Protein AF-A0A382UYR3-F1 (afdb_monomer_lite)

Radius of gyration: 19.08 Å; chains: 1; bounding box: 48×40×50 Å

Organism: NCBI:txid408172

Sequence (158 aa):
MEKEFGTKKNKIPKKFKSQIWRKSNNNDEGGGEFRILNDGLVFEKVGVNFSEVYGKFNANFKNRILGAKNSPKFWASGISVVMHMKNPKIPAMHFNTRFISTQKNWFGGGIDITPCIKDLKEAKWFHRELKIACNRHNKKYYTKYKNWCDKYFYLNHR

Foldseek 3Di:
DLVVVCVVVVHDWFFWDKDWDAPDPPDRFWTWMWTWDDPTPWFNIKIKIKTKGWDFDDPVVQVVDVQRPVPRTKIKIKIWMWTHTPDLQAWTKIWMWMWMDHNDTDIDIDIDTHHPDDDPVVVVVVLVVLCVVVVVPPNCVSVVVVVVVCVVPDDPVD

Secondary structure (DSSP, 8-state):
-HHHHHHHHT-PPP-PEEEEEES-SSS--EEEEEEEEES-SSEEEEEEEEEEEEEE--HHHHTTSTT-SS--EEEEEEEEEEEEESSTTS-EEEEEEEEEESSSEEEEEEEEEE-SS--HHHHHHHHHHHHHHHHTT-TTHHHHHHHHHHHHS--TT-

Structure (mmCIF, N/CA/C/O backbone):
data_AF-A0A382UYR3-F1
#
_entry.id   AF-A0A382UYR3-F1
#
loop_
_atom_site.group_PDB
_atom_site.id
_atom_site.type_symbol
_atom_site.label_atom_id
_atom_site.label_alt_id
_atom_site.label_comp_id
_atom_site.label_asym_id
_atom_site.label_entity_id
_atom_site.label_seq_id
_atom_site.pdbx_PDB_ins_code
_atom_site.Cartn_x
_atom_site.Cartn_y
_atom_site.Cartn_z
_atom_site.occupancy
_atom_site.B_iso_or_equiv
_atom_site.auth_seq_id
_atom_site.auth_comp_id
_atom_site.auth_asym_id
_atom_site.auth_atom_id
_atom_site.pdbx_PDB_model_num
ATOM 1 N N . MET A 1 1 ? -9.079 10.847 12.329 1.00 85.25 1 MET A N 1
ATOM 2 C CA . MET A 1 1 ? -9.225 9.755 13.312 1.00 85.25 1 MET A CA 1
ATOM 3 C C . MET A 1 1 ? -8.526 10.063 14.635 1.00 85.25 1 MET A C 1
ATOM 5 O O . MET A 1 1 ? -9.237 10.395 15.565 1.00 85.25 1 MET A O 1
ATOM 9 N N . GLU A 1 2 ? -7.187 10.065 14.734 1.00 92.31 2 GLU A N 1
ATOM 10 C CA . GLU A 1 2 ? -6.470 10.377 15.998 1.00 92.31 2 GLU A CA 1
ATOM 11 C C . GLU A 1 2 ? -6.907 11.703 16.638 1.00 92.31 2 GLU A C 1
ATOM 13 O O . GLU A 1 2 ? -7.308 11.724 17.796 1.00 92.31 2 GLU A O 1
ATOM 18 N N . LYS A 1 3 ? -6.904 12.801 15.865 1.00 91.69 3 LYS A N 1
ATOM 19 C CA . LYS A 1 3 ? -7.355 14.119 16.346 1.00 91.69 3 LYS A CA 1
ATOM 20 C C . LYS A 1 3 ? -8.799 14.100 16.836 1.00 91.69 3 LYS A C 1
ATOM 22 O O . LYS A 1 3 ? -9.071 14.543 17.938 1.00 91.69 3 LYS A O 1
ATOM 27 N N . GLU A 1 4 ? -9.699 13.547 16.031 1.00 92.69 4 GLU A N 1
ATOM 28 C CA . GLU A 1 4 ? -11.126 13.476 16.347 1.00 92.69 4 GLU A CA 1
ATOM 29 C C . GLU A 1 4 ? -11.395 12.649 17.614 1.00 92.69 4 GLU A C 1
ATOM 31 O O . GLU A 1 4 ? -12.150 13.072 18.487 1.00 92.69 4 GLU A O 1
ATOM 36 N N . PHE A 1 5 ? -10.746 11.488 17.745 1.00 92.88 5 PHE A N 1
ATOM 37 C CA . PHE A 1 5 ? -10.852 10.647 18.934 1.00 92.88 5 PHE A CA 1
ATOM 38 C C . PHE A 1 5 ? -10.251 11.339 20.162 1.00 92.88 5 PHE A C 1
ATOM 40 O O . PHE A 1 5 ? -10.850 11.309 21.236 1.00 92.88 5 PHE A O 1
ATOM 47 N N . GLY A 1 6 ? -9.106 12.004 19.990 1.00 93.69 6 GLY A N 1
ATOM 48 C CA . GLY A 1 6 ? -8.468 12.822 21.016 1.00 93.69 6 GLY A CA 1
ATOM 49 C C . GLY A 1 6 ? -9.388 13.921 21.534 1.00 93.69 6 GLY A C 1
ATOM 50 O O . GLY A 1 6 ? -9.625 13.984 22.735 1.00 93.69 6 GLY A O 1
ATOM 51 N N . THR A 1 7 ? -10.002 14.706 20.646 1.00 95.12 7 THR A N 1
ATOM 52 C CA . THR A 1 7 ? -10.979 15.740 21.017 1.00 95.12 7 THR A CA 1
ATOM 53 C C . THR A 1 7 ? -12.154 15.151 21.798 1.00 95.12 7 THR A C 1
ATOM 55 O O . THR A 1 7 ? -12.460 15.632 22.884 1.00 95.12 7 THR A O 1
ATOM 58 N N . LYS A 1 8 ? -12.767 14.059 21.315 1.00 95.12 8 LYS A N 1
ATOM 59 C CA . LYS A 1 8 ? -13.901 13.405 22.003 1.00 95.12 8 LYS A CA 1
ATOM 60 C C . LYS A 1 8 ? -13.539 12.836 23.379 1.00 95.12 8 LYS A C 1
ATOM 62 O O . LYS A 1 8 ? -14.419 12.668 24.217 1.00 95.12 8 LYS A O 1
ATOM 67 N N . LYS A 1 9 ? -12.273 12.472 23.601 1.00 94.62 9 LYS A N 1
ATOM 68 C CA . LYS A 1 9 ? -11.790 11.863 24.851 1.00 94.62 9 LYS A CA 1
ATOM 69 C C . LYS A 1 9 ? -10.957 12.807 25.714 1.00 94.62 9 LYS A C 1
ATOM 71 O O . LYS A 1 9 ? -10.407 12.346 26.709 1.00 94.62 9 LYS A O 1
ATOM 76 N N . ASN A 1 10 ? -10.855 14.082 25.338 1.00 95.12 10 ASN A N 1
ATOM 77 C CA . ASN A 1 10 ? -9.967 15.061 25.961 1.00 95.12 10 ASN A CA 1
ATOM 78 C C . ASN A 1 10 ? -8.518 14.542 26.122 1.00 95.12 10 ASN A C 1
ATOM 80 O O . ASN A 1 10 ? -7.906 14.645 27.181 1.00 95.12 10 ASN A O 1
ATOM 84 N N . LYS A 1 11 ? -7.985 13.909 25.069 1.00 95.31 11 LYS A N 1
ATOM 85 C CA . LYS A 1 11 ? -6.621 13.363 25.010 1.00 95.31 11 LYS A CA 1
ATOM 86 C C . LYS A 1 11 ? -5.836 13.995 23.868 1.00 95.31 11 LYS A C 1
ATOM 88 O O . LYS A 1 11 ? -6.370 14.222 22.784 1.00 95.31 11 LYS A O 1
ATOM 93 N N . ILE A 1 12 ? -4.542 14.210 24.088 1.00 95.06 12 ILE A N 1
ATOM 94 C CA . ILE A 1 12 ? -3.643 14.756 23.067 1.00 95.06 12 ILE A CA 1
ATOM 95 C C . ILE A 1 12 ? -3.234 13.628 22.103 1.00 95.06 12 ILE A C 1
ATOM 97 O O . ILE A 1 12 ? -2.610 12.657 22.538 1.00 95.06 12 ILE A O 1
ATOM 101 N N . PRO A 1 13 ? -3.557 13.724 20.800 1.00 95.25 13 PRO A N 1
ATOM 102 C CA . PRO A 1 13 ? -3.175 12.715 19.818 1.00 95.25 13 PRO A CA 1
ATOM 103 C C . PRO A 1 13 ? -1.673 12.761 19.521 1.00 95.25 13 PRO A C 1
ATOM 105 O O . PRO A 1 13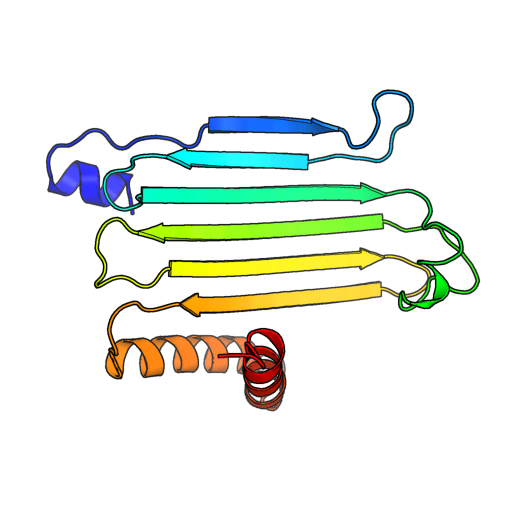 ? -1.066 13.834 19.434 1.00 95.25 13 PRO A O 1
ATOM 108 N N . LYS A 1 14 ? -1.076 11.591 19.278 1.00 94.75 14 LYS A N 1
ATOM 109 C CA . LYS A 1 14 ? 0.294 11.505 18.756 1.00 94.75 14 LYS A CA 1
ATOM 110 C C . LYS A 1 14 ? 0.331 11.934 17.285 1.00 94.75 14 LYS A C 1
ATOM 112 O O . LYS A 1 14 ? -0.669 11.888 16.567 1.00 94.75 14 LYS A O 1
ATOM 117 N N . LYS A 1 15 ? 1.509 12.368 16.834 1.00 94.56 15 LYS A N 1
ATOM 118 C CA . LYS A 1 15 ? 1.780 12.751 15.442 1.00 94.56 15 LYS A CA 1
ATOM 119 C C . LYS A 1 15 ? 2.747 11.756 14.812 1.00 94.56 15 LYS A C 1
ATOM 121 O O . LYS A 1 15 ? 3.548 11.140 15.513 1.00 94.56 15 LYS A O 1
ATOM 126 N N . PHE A 1 16 ? 2.672 11.624 13.491 1.00 97.50 16 PHE A N 1
ATOM 127 C CA . PHE A 1 16 ? 3.662 10.875 12.729 1.00 97.50 16 PHE A CA 1
ATOM 128 C C . PHE A 1 16 ? 5.051 11.492 12.909 1.00 97.50 16 PHE A C 1
ATOM 130 O O . PHE A 1 16 ? 5.203 12.712 12.842 1.00 97.50 16 PHE A O 1
ATOM 137 N N . LYS A 1 17 ? 6.053 10.636 13.094 1.00 98.00 17 LYS A N 1
ATOM 138 C CA . LYS A 1 17 ? 7.465 10.985 12.953 1.00 98.00 17 LYS A CA 1
ATOM 139 C C . LYS A 1 17 ? 7.897 10.633 11.539 1.00 98.00 17 LYS A C 1
ATOM 141 O O . LYS A 1 17 ? 7.653 9.513 11.096 1.00 98.00 17 LYS A O 1
ATOM 146 N N . SER A 1 18 ? 8.487 11.598 10.849 1.00 98.19 18 SER A N 1
ATOM 147 C CA . SER A 1 18 ? 8.983 11.445 9.485 1.00 98.19 18 SER A CA 1
ATOM 148 C C . SER A 1 18 ? 10.487 11.204 9.492 1.00 98.19 18 SER A C 1
ATOM 150 O O . SER A 1 18 ? 11.204 11.796 10.300 1.00 98.19 18 SER A O 1
ATOM 152 N N . GLN A 1 19 ? 10.947 10.363 8.573 1.00 98.12 19 GLN A N 1
ATOM 153 C CA . GLN A 1 19 ? 12.349 10.238 8.226 1.00 98.12 19 GLN A CA 1
ATOM 154 C C . GLN A 1 19 ? 12.494 10.112 6.709 1.00 98.12 19 GLN A C 1
ATOM 156 O O . GLN A 1 19 ? 11.897 9.243 6.067 1.00 98.12 19 GLN A O 1
ATOM 161 N N . ILE A 1 20 ? 13.319 10.994 6.150 1.00 98.12 20 ILE A N 1
ATOM 162 C CA . ILE A 1 20 ? 13.715 10.976 4.744 1.00 98.12 20 ILE A CA 1
ATOM 163 C C . ILE A 1 20 ? 14.931 10.064 4.600 1.00 98.12 20 ILE A C 1
ATOM 165 O O . ILE A 1 20 ? 15.815 10.046 5.458 1.00 98.12 20 ILE A O 1
ATOM 169 N N . TRP A 1 21 ? 14.979 9.311 3.509 1.00 97.44 21 TRP A N 1
ATOM 170 C CA . TRP A 1 21 ? 16.097 8.438 3.180 1.00 97.44 21 TRP A CA 1
ATOM 171 C C . TRP A 1 21 ? 16.446 8.547 1.696 1.00 97.44 21 TRP A C 1
ATOM 173 O O . TRP A 1 21 ? 15.605 8.899 0.867 1.00 97.44 21 TRP A O 1
ATOM 183 N N . ARG A 1 22 ? 17.700 8.233 1.360 1.00 97.62 22 ARG A N 1
ATOM 184 C CA . ARG A 1 22 ? 18.190 8.127 -0.019 1.00 97.62 22 ARG A CA 1
ATOM 185 C C . ARG A 1 22 ? 18.582 6.691 -0.323 1.00 97.62 22 ARG A C 1
ATOM 187 O O . ARG A 1 22 ? 19.068 5.985 0.557 1.00 97.62 22 ARG A O 1
ATOM 194 N N . LYS A 1 23 ? 18.360 6.257 -1.565 1.00 95.25 23 LYS A N 1
ATOM 195 C CA . LYS A 1 23 ? 18.689 4.896 -2.010 1.00 95.25 23 LYS A CA 1
ATOM 196 C C . LYS A 1 23 ? 20.198 4.664 -2.101 1.00 95.25 23 LYS A C 1
ATOM 198 O O . LYS A 1 23 ? 20.665 3.574 -1.787 1.00 95.25 23 LYS A O 1
ATOM 203 N N . SER A 1 24 ? 20.945 5.684 -2.511 1.00 94.31 24 SER A N 1
ATOM 204 C CA . SER A 1 24 ? 22.403 5.681 -2.572 1.00 94.31 24 SER A CA 1
ATOM 205 C C . SER A 1 24 ? 22.936 7.004 -2.031 1.00 94.31 24 SER A C 1
ATOM 207 O O . SER A 1 24 ? 22.327 8.054 -2.235 1.00 94.31 24 SER A O 1
ATOM 209 N N . ASN A 1 25 ? 24.071 6.948 -1.334 1.00 91.56 25 ASN A N 1
ATOM 210 C CA . ASN A 1 25 ? 24.781 8.143 -0.868 1.00 91.56 25 ASN A CA 1
ATOM 211 C C . ASN A 1 25 ? 25.720 8.711 -1.941 1.00 91.56 25 ASN A C 1
ATOM 213 O O . ASN A 1 25 ? 26.094 9.876 -1.863 1.00 91.56 25 ASN A O 1
ATOM 217 N N . ASN A 1 26 ? 26.085 7.893 -2.934 1.00 91.38 26 ASN A N 1
ATOM 218 C CA . ASN A 1 26 ? 27.122 8.225 -3.913 1.00 91.38 26 ASN A CA 1
ATOM 219 C C . ASN A 1 26 ? 26.541 8.658 -5.264 1.00 91.38 26 ASN A C 1
ATOM 221 O O . ASN A 1 26 ? 27.185 9.404 -5.989 1.00 91.38 26 ASN A O 1
ATOM 225 N N . ASN A 1 27 ? 25.333 8.195 -5.600 1.00 92.12 27 ASN A N 1
ATOM 226 C CA . ASN A 1 27 ? 24.655 8.491 -6.861 1.00 92.12 27 ASN A CA 1
ATOM 227 C C . ASN A 1 27 ? 23.219 8.937 -6.588 1.00 92.12 27 ASN A C 1
ATOM 229 O O . ASN A 1 27 ? 22.592 8.452 -5.644 1.00 92.12 27 ASN A O 1
ATOM 233 N N . ASP A 1 28 ? 22.673 9.793 -7.451 1.00 94.25 28 ASP A N 1
ATOM 234 C CA . ASP A 1 28 ? 21.245 10.088 -7.414 1.00 94.25 28 ASP A CA 1
ATOM 235 C C . ASP A 1 28 ? 20.454 8.912 -8.000 1.00 94.25 28 ASP A C 1
ATOM 237 O O . ASP A 1 28 ? 20.442 8.660 -9.205 1.00 94.25 28 ASP A O 1
ATOM 241 N N . GLU A 1 29 ? 19.853 8.133 -7.108 1.00 96.69 29 GLU A N 1
ATOM 242 C CA . GLU A 1 29 ? 18.995 6.992 -7.432 1.00 96.69 29 GLU A CA 1
ATOM 243 C C . GLU A 1 29 ? 17.605 7.146 -6.794 1.00 96.69 29 GLU A C 1
ATOM 245 O O . GLU A 1 29 ? 16.858 6.170 -6.648 1.00 96.69 29 GLU A O 1
ATOM 250 N N . GLY A 1 30 ? 17.281 8.374 -6.376 1.00 97.69 30 GLY A N 1
ATOM 251 C CA . GLY A 1 30 ? 16.096 8.701 -5.601 1.00 97.69 30 GLY A CA 1
ATOM 252 C C . GLY A 1 30 ? 16.178 8.256 -4.136 1.00 97.69 30 GLY A C 1
ATOM 253 O O . GLY A 1 30 ? 17.248 8.147 -3.526 1.00 97.69 30 GLY A O 1
ATOM 254 N N . GLY A 1 31 ? 15.017 8.010 -3.541 1.00 98.06 31 GLY A N 1
ATOM 255 C CA . GLY A 1 31 ? 14.861 7.722 -2.123 1.00 98.06 31 GLY 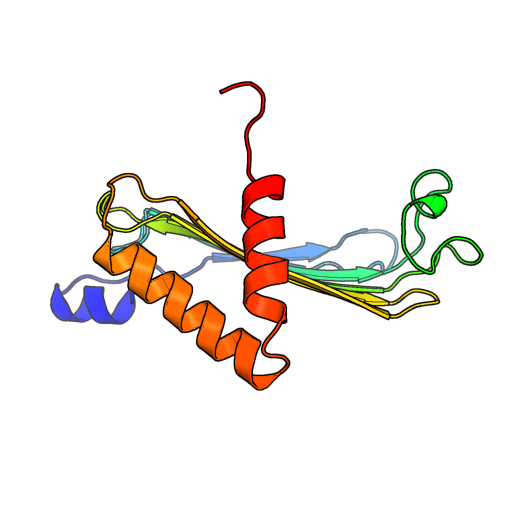A CA 1
ATOM 256 C C . GLY A 1 31 ? 13.396 7.691 -1.713 1.00 98.06 31 GLY A C 1
ATOM 257 O O . GLY A 1 31 ? 12.534 7.181 -2.433 1.00 98.06 31 GLY A O 1
ATOM 258 N N . GLY A 1 32 ? 13.101 8.245 -0.544 1.00 98.19 32 GLY A N 1
ATOM 259 C CA . GLY A 1 32 ? 11.732 8.334 -0.076 1.00 98.19 32 GLY A CA 1
ATOM 260 C C . GLY A 1 32 ? 11.593 8.936 1.308 1.00 98.19 32 GLY A C 1
ATOM 261 O O . GLY A 1 32 ? 12.534 9.457 1.905 1.00 98.19 32 GLY A O 1
ATOM 262 N N . GLU A 1 33 ? 10.380 8.824 1.825 1.00 98.50 33 GLU A N 1
ATOM 263 C CA . GLU A 1 33 ? 10.015 9.263 3.161 1.00 98.50 33 GLU A CA 1
ATOM 264 C C . GLU A 1 33 ? 9.206 8.146 3.808 1.00 98.50 33 GLU A C 1
ATOM 266 O O . GLU A 1 33 ? 8.229 7.666 3.230 1.00 98.50 33 GLU A O 1
ATOM 271 N N . PHE A 1 34 ? 9.590 7.737 5.011 1.00 97.25 34 PHE A N 1
ATOM 272 C CA . PHE A 1 34 ? 8.717 6.923 5.839 1.00 97.25 34 PHE A CA 1
ATOM 273 C C . PHE A 1 34 ? 8.191 7.745 7.009 1.00 97.25 34 PHE A C 1
ATOM 275 O O . PHE A 1 34 ? 8.909 8.528 7.631 1.00 97.25 34 PHE A O 1
ATOM 282 N N . ARG A 1 35 ? 6.909 7.564 7.318 1.00 98.38 35 ARG A N 1
ATOM 283 C CA . ARG A 1 35 ? 6.222 8.190 8.441 1.00 98.38 35 ARG A CA 1
ATOM 284 C C . ARG A 1 35 ? 5.684 7.107 9.356 1.00 98.38 35 ARG A C 1
ATOM 286 O O . ARG A 1 35 ? 4.844 6.312 8.939 1.00 98.38 35 ARG A O 1
ATOM 293 N N . ILE A 1 36 ? 6.124 7.112 10.611 1.00 98.31 36 ILE A N 1
ATOM 294 C CA . ILE A 1 36 ? 5.651 6.180 11.638 1.00 98.31 36 ILE A CA 1
ATOM 295 C C . ILE A 1 36 ? 4.844 6.919 12.701 1.00 98.31 36 ILE A C 1
ATOM 297 O O . ILE A 1 36 ? 5.295 7.916 13.265 1.00 98.31 36 ILE A O 1
ATOM 301 N N . LEU A 1 37 ? 3.664 6.397 13.012 1.00 98.19 37 LEU A N 1
ATOM 302 C CA . LEU A 1 37 ? 2.922 6.713 14.227 1.00 98.19 37 LEU A CA 1
ATOM 303 C C . LEU A 1 37 ? 2.954 5.467 15.112 1.00 98.19 37 LEU A C 1
ATOM 305 O O . LEU A 1 37 ? 2.477 4.419 14.696 1.00 98.19 37 LEU A O 1
ATOM 309 N N . ASN A 1 38 ? 3.514 5.583 16.313 1.00 97.12 38 ASN A N 1
ATOM 310 C CA . ASN A 1 38 ? 3.511 4.523 17.320 1.00 97.12 38 ASN A CA 1
ATOM 311 C C . ASN A 1 38 ? 2.713 4.992 18.534 1.00 97.12 38 ASN A C 1
ATOM 313 O O . ASN A 1 38 ? 2.771 6.176 18.878 1.00 97.12 38 ASN A O 1
ATOM 317 N N . ASP A 1 39 ? 2.038 4.051 19.187 1.00 96.69 39 ASP A N 1
ATOM 318 C CA . ASP A 1 39 ? 1.326 4.257 20.448 1.00 96.69 39 ASP A CA 1
ATOM 319 C C . ASP A 1 39 ? 0.350 5.452 20.396 1.00 96.69 39 ASP A C 1
ATOM 321 O O . ASP A 1 39 ? 0.334 6.341 21.249 1.00 96.69 39 ASP A O 1
ATOM 325 N N . GLY A 1 40 ? -0.456 5.495 19.331 1.00 96.69 40 GLY A N 1
ATOM 326 C CA . GLY A 1 40 ? -1.538 6.463 19.160 1.00 96.69 40 GLY A CA 1
ATOM 327 C C . GLY A 1 40 ? -2.718 6.200 20.098 1.00 96.69 40 GLY A C 1
ATOM 328 O O . GLY A 1 40 ? -2.713 5.288 20.926 1.00 96.69 40 GLY A O 1
ATOM 329 N N . LEU A 1 41 ? -3.767 7.008 19.989 1.00 96.81 41 LEU A N 1
ATOM 330 C CA . LEU A 1 41 ? -4.998 6.806 20.752 1.00 96.81 41 LEU A CA 1
ATOM 331 C C . LEU A 1 41 ? -5.879 5.707 20.142 1.00 96.81 41 LEU A C 1
ATOM 333 O O . LEU A 1 41 ? -6.524 4.964 20.877 1.00 96.81 41 LEU A O 1
ATOM 337 N N . VAL A 1 42 ? -5.900 5.608 18.812 1.00 96.25 42 VAL A N 1
ATOM 338 C CA . VAL A 1 42 ? -6.666 4.622 18.033 1.00 96.25 42 VAL A CA 1
ATOM 339 C C . VAL A 1 42 ? -5.735 3.585 17.417 1.00 96.25 42 VAL A C 1
ATOM 341 O O . VAL A 1 42 ? -6.038 2.391 17.424 1.00 96.25 42 VAL A O 1
ATOM 344 N N . PHE A 1 43 ? -4.598 4.034 16.894 1.00 97.69 43 PHE A N 1
ATOM 345 C CA . PHE A 1 43 ? -3.629 3.154 16.257 1.00 97.69 43 PHE A CA 1
ATOM 346 C C . PHE A 1 43 ? -2.569 2.690 17.247 1.00 97.69 43 PHE A C 1
ATOM 348 O O . PHE A 1 43 ? -1.997 3.490 17.985 1.00 97.69 43 PHE A O 1
ATOM 355 N N . GLU A 1 44 ? -2.271 1.398 17.229 1.00 98.00 44 GLU A N 1
ATOM 356 C CA . GLU A 1 44 ? -1.102 0.868 17.923 1.00 98.00 44 GLU A CA 1
ATOM 357 C C . GLU A 1 44 ? 0.158 1.261 17.152 1.00 98.00 44 GLU A C 1
ATOM 359 O O . GLU A 1 44 ? 1.099 1.821 17.718 1.00 98.00 44 GLU A O 1
ATOM 364 N N . LYS A 1 45 ? 0.135 1.041 15.833 1.00 98.31 45 LYS A N 1
ATOM 365 C CA . LYS A 1 45 ? 1.227 1.384 14.929 1.00 98.31 45 LYS A CA 1
ATOM 366 C C . LYS A 1 45 ? 0.719 1.625 13.513 1.00 98.31 45 LYS A C 1
ATOM 368 O O . LYS A 1 45 ? -0.046 0.828 12.980 1.00 98.31 45 LYS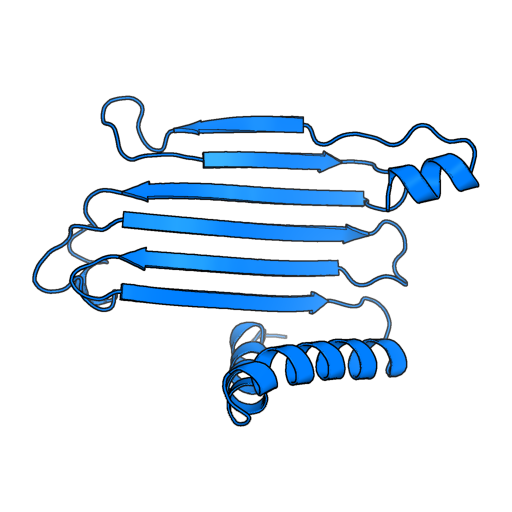 A O 1
ATOM 373 N N . VAL A 1 46 ? 1.184 2.697 12.880 1.00 98.38 46 VAL A N 1
ATOM 374 C CA . VAL A 1 46 ? 0.966 2.966 11.454 1.00 98.38 46 VAL A CA 1
ATOM 375 C C . VAL A 1 46 ? 2.291 3.284 10.794 1.00 98.38 46 VAL A C 1
ATOM 377 O O . VAL A 1 46 ? 3.026 4.146 11.277 1.00 98.38 46 VAL A O 1
ATOM 380 N N . GLY A 1 47 ? 2.565 2.625 9.673 1.00 98.38 47 GLY A N 1
ATOM 381 C CA . GLY A 1 47 ? 3.637 2.995 8.761 1.00 98.38 47 GLY A CA 1
ATOM 382 C C . GLY A 1 47 ? 3.069 3.483 7.438 1.00 98.38 47 GLY A C 1
ATOM 383 O O . GLY A 1 47 ? 2.244 2.799 6.839 1.00 98.38 47 GLY A O 1
ATOM 384 N N . VAL A 1 48 ? 3.518 4.653 6.989 1.00 98.44 48 VAL A N 1
ATOM 385 C CA . VAL A 1 48 ? 3.252 5.189 5.651 1.00 98.44 48 VAL A CA 1
ATOM 386 C C . VAL A 1 48 ? 4.590 5.414 4.968 1.00 98.44 48 VAL A C 1
ATOM 388 O O . VAL A 1 48 ? 5.379 6.239 5.418 1.00 98.44 48 VAL A O 1
ATOM 391 N N . ASN A 1 49 ? 4.838 4.694 3.885 1.00 98.31 49 ASN A N 1
ATOM 392 C CA . ASN A 1 49 ? 6.073 4.770 3.120 1.00 98.31 49 ASN A CA 1
ATOM 393 C C . ASN A 1 49 ? 5.772 5.359 1.752 1.00 98.31 49 ASN A C 1
ATOM 395 O O . ASN A 1 49 ? 4.990 4.784 1.001 1.00 98.31 49 ASN A O 1
ATOM 399 N N . PHE A 1 50 ? 6.417 6.469 1.424 1.00 98.50 50 PHE A N 1
ATOM 400 C CA . PHE A 1 50 ? 6.527 6.980 0.069 1.00 98.50 50 PHE A CA 1
ATOM 401 C C . PHE A 1 50 ? 7.918 6.660 -0.472 1.00 98.50 50 PHE A C 1
ATOM 403 O O . PHE A 1 50 ? 8.915 6.694 0.256 1.00 98.50 50 PHE A O 1
ATOM 410 N N . SER A 1 51 ? 8.003 6.337 -1.755 1.00 98.25 51 SER A N 1
ATOM 411 C CA . SER A 1 51 ? 9.281 6.159 -2.435 1.00 98.25 51 SER A CA 1
ATOM 412 C C . SER A 1 51 ? 9.199 6.677 -3.857 1.00 98.25 51 SER A C 1
ATOM 414 O O . SER A 1 51 ? 8.182 6.510 -4.529 1.00 98.25 51 SER A O 1
ATOM 416 N N . GLU A 1 52 ? 10.300 7.249 -4.316 1.00 98.44 52 GLU A N 1
ATOM 417 C CA . GLU A 1 52 ? 10.571 7.561 -5.710 1.00 98.44 52 GLU A CA 1
ATOM 418 C C . GLU A 1 52 ? 12.017 7.164 -5.979 1.00 98.44 52 GLU A C 1
ATOM 420 O O . GLU A 1 52 ? 12.944 7.731 -5.408 1.00 98.44 52 GLU A O 1
ATOM 425 N N . VAL A 1 53 ? 12.211 6.140 -6.799 1.00 98.06 53 VAL A N 1
ATOM 426 C CA . VAL A 1 53 ? 13.514 5.529 -7.048 1.00 98.06 53 VAL A CA 1
ATOM 427 C C . VAL A 1 53 ? 13.704 5.273 -8.527 1.00 98.06 53 VAL A C 1
ATOM 429 O O . VAL A 1 53 ? 12.766 4.969 -9.263 1.00 98.06 53 VAL A O 1
ATOM 432 N N . TYR A 1 54 ? 14.948 5.340 -8.965 1.00 97.75 54 TYR A N 1
ATOM 433 C CA . TYR A 1 54 ? 15.309 5.097 -10.352 1.00 97.75 54 TYR A CA 1
ATOM 434 C C . TYR A 1 54 ? 16.725 4.537 -10.444 1.00 97.75 54 TYR A C 1
ATOM 436 O O . TYR A 1 54 ? 17.458 4.442 -9.456 1.00 97.75 54 TYR A O 1
ATOM 444 N N . GLY A 1 55 ? 17.087 4.065 -11.632 1.00 96.25 55 GLY A N 1
ATOM 445 C CA . GLY A 1 55 ? 18.399 3.485 -11.887 1.00 96.25 55 GLY A CA 1
ATOM 446 C C . GLY A 1 55 ? 18.325 2.340 -12.881 1.00 96.25 55 GLY A C 1
ATOM 447 O O . GLY A 1 55 ? 17.574 2.399 -13.854 1.00 96.25 55 GLY A O 1
ATOM 448 N N . LYS A 1 56 ? 19.132 1.299 -12.656 1.00 95.56 56 LYS A N 1
ATOM 449 C CA . LYS A 1 56 ? 19.205 0.112 -13.516 1.00 95.56 56 LYS A CA 1
ATOM 450 C C . LYS A 1 56 ? 18.942 -1.154 -12.704 1.00 95.56 56 LYS A C 1
ATOM 452 O O . LYS A 1 56 ? 19.540 -1.347 -11.650 1.00 95.56 56 LYS A O 1
ATOM 457 N N . PHE A 1 57 ? 18.079 -2.035 -13.200 1.00 93.12 57 PHE A N 1
ATOM 458 C CA . PHE A 1 57 ? 17.941 -3.384 -12.660 1.00 93.12 57 PHE A CA 1
ATOM 459 C C . PHE A 1 57 ? 19.208 -4.204 -12.919 1.00 93.12 57 PHE A C 1
ATOM 461 O O . PHE A 1 57 ? 19.851 -4.060 -13.962 1.00 93.12 57 PHE A O 1
ATOM 468 N N . ASN A 1 58 ? 19.535 -5.112 -11.997 1.00 91.00 58 ASN A N 1
ATOM 469 C CA . ASN A 1 58 ? 20.583 -6.101 -12.237 1.00 91.00 58 ASN A CA 1
ATOM 470 C C . ASN A 1 58 ? 20.162 -7.094 -13.347 1.00 91.00 58 ASN A C 1
ATOM 472 O O . ASN A 1 58 ? 18.978 -7.221 -13.685 1.00 91.00 58 ASN A O 1
ATOM 476 N N . ALA A 1 59 ? 21.137 -7.801 -13.926 1.00 88.44 59 ALA A N 1
ATOM 477 C CA . ALA A 1 59 ? 20.913 -8.669 -15.085 1.00 88.44 59 ALA A CA 1
ATOM 478 C C . ALA A 1 59 ? 19.889 -9.791 -14.824 1.00 88.44 59 ALA A C 1
ATOM 480 O O . ALA A 1 59 ? 19.081 -10.100 -15.699 1.00 88.44 59 ALA A O 1
ATOM 481 N N . ASN A 1 60 ? 19.871 -10.350 -13.611 1.00 86.56 60 ASN A N 1
ATOM 482 C CA . ASN A 1 60 ? 18.962 -11.438 -13.243 1.00 86.56 60 ASN A CA 1
ATOM 483 C C . ASN A 1 60 ? 17.518 -10.951 -13.055 1.00 86.56 60 ASN A C 1
ATOM 485 O O . ASN A 1 60 ? 16.565 -11.658 -13.385 1.00 86.56 60 ASN A O 1
ATOM 489 N N . PHE A 1 61 ? 17.342 -9.733 -12.545 1.00 89.56 61 PHE A N 1
ATOM 490 C CA . PHE A 1 61 ? 16.034 -9.181 -12.218 1.00 89.56 61 PHE A CA 1
ATOM 491 C C . PHE A 1 61 ? 15.343 -8.554 -13.430 1.00 89.56 61 PHE A C 1
ATOM 493 O O . PHE A 1 61 ? 14.131 -8.714 -13.581 1.00 89.56 61 PHE A O 1
ATOM 500 N N . LYS A 1 62 ? 16.090 -7.915 -14.347 1.00 91.12 62 LYS A N 1
ATOM 501 C CA . LYS A 1 62 ? 15.501 -7.214 -15.505 1.00 91.12 62 LYS A CA 1
ATOM 502 C C . LYS A 1 62 ? 14.617 -8.121 -16.373 1.00 91.12 62 LYS A C 1
ATOM 504 O O . LYS A 1 62 ? 13.600 -7.679 -16.893 1.00 91.12 62 LYS A O 1
ATOM 509 N N . ASN A 1 63 ? 14.964 -9.406 -16.487 1.00 90.56 63 ASN A N 1
ATOM 510 C CA . ASN A 1 63 ? 14.231 -10.365 -17.320 1.00 90.56 63 ASN A CA 1
ATOM 511 C C . ASN A 1 63 ? 12.855 -10.738 -16.743 1.00 90.56 63 ASN A C 1
ATOM 513 O O . ASN A 1 63 ? 12.010 -11.250 -17.472 1.00 90.56 63 ASN A O 1
ATOM 517 N N . ARG A 1 64 ? 12.620 -10.470 -15.453 1.00 91.62 64 ARG A N 1
ATOM 518 C CA . ARG A 1 64 ? 11.342 -10.718 -14.768 1.00 91.62 64 ARG A CA 1
ATOM 519 C C . ARG A 1 64 ? 10.433 -9.488 -14.748 1.00 91.62 64 ARG A C 1
ATOM 521 O O . ARG A 1 64 ? 9.284 -9.593 -14.330 1.00 91.62 64 ARG A O 1
ATOM 528 N N . ILE A 1 65 ? 10.932 -8.330 -15.183 1.00 92.44 65 ILE A N 1
ATOM 529 C CA . ILE A 1 65 ? 10.192 -7.070 -15.155 1.00 92.44 65 ILE A CA 1
ATOM 530 C C . ILE A 1 65 ? 9.663 -6.736 -16.546 1.00 92.44 65 ILE A C 1
ATOM 532 O O . ILE A 1 65 ? 10.397 -6.687 -17.537 1.00 92.44 65 ILE A O 1
ATOM 536 N N . LEU A 1 66 ? 8.356 -6.474 -16.608 1.00 93.00 66 LEU A N 1
ATOM 537 C CA . LEU A 1 66 ? 7.680 -6.047 -17.825 1.00 93.00 66 LEU A CA 1
ATOM 538 C C . LEU A 1 66 ? 8.353 -4.784 -18.380 1.00 93.00 66 LEU A C 1
ATOM 540 O O . LEU A 1 66 ? 8.372 -3.761 -17.708 1.00 93.00 66 LEU A O 1
ATOM 544 N N . GLY A 1 67 ? 8.873 -4.868 -19.609 1.00 93.50 67 GLY A N 1
ATOM 545 C CA . GLY A 1 67 ? 9.509 -3.742 -20.304 1.00 93.50 67 GLY A CA 1
ATOM 546 C C . GLY A 1 67 ? 10.984 -3.489 -19.960 1.00 93.50 67 GLY A C 1
ATOM 547 O O . GLY A 1 67 ? 11.526 -2.491 -20.422 1.00 93.50 67 GLY A O 1
ATOM 548 N N . ALA A 1 68 ? 11.655 -4.380 -19.217 1.00 94.56 68 ALA A N 1
ATOM 549 C CA . ALA A 1 68 ? 13.068 -4.212 -18.838 1.00 94.56 68 ALA A CA 1
ATOM 550 C C . ALA A 1 68 ? 14.061 -5.175 -19.535 1.00 94.56 68 ALA A C 1
ATOM 552 O O . ALA A 1 68 ? 15.263 -5.144 -19.266 1.00 94.56 68 ALA A O 1
ATOM 553 N N . LYS A 1 69 ? 13.599 -6.038 -20.453 1.00 91.81 69 LYS A N 1
ATOM 554 C CA . LYS A 1 69 ? 14.452 -7.046 -21.123 1.00 91.81 69 LYS A CA 1
ATOM 555 C C . LYS A 1 69 ? 15.604 -6.407 -21.919 1.00 91.81 69 LYS A C 1
ATOM 557 O O . LYS A 1 69 ? 16.769 -6.778 -21.731 1.00 91.81 69 LYS A O 1
ATOM 562 N N . ASN A 1 70 ? 15.284 -5.418 -22.759 1.00 92.69 70 ASN A N 1
ATOM 563 C CA . ASN A 1 70 ? 16.244 -4.772 -23.665 1.00 92.69 70 ASN A CA 1
ATOM 564 C C . ASN A 1 70 ? 16.895 -3.517 -23.059 1.00 92.69 70 ASN A C 1
ATOM 566 O O . ASN A 1 70 ? 17.935 -3.079 -23.535 1.00 92.69 70 ASN A O 1
ATOM 570 N N . SER A 1 71 ? 16.324 -2.958 -21.989 1.00 94.44 71 SER A N 1
ATOM 571 C CA . SER A 1 71 ? 16.901 -1.839 -21.241 1.00 94.44 71 SER A CA 1
ATOM 572 C C . SER A 1 71 ? 16.714 -2.069 -19.743 1.00 94.44 71 SER A C 1
ATOM 574 O O . SER A 1 71 ? 15.575 -2.199 -19.301 1.00 94.44 71 SER A O 1
ATOM 576 N N . PRO A 1 72 ? 17.789 -2.081 -18.935 1.00 94.81 72 PRO A N 1
ATOM 577 C CA . PRO A 1 72 ? 17.666 -2.261 -17.493 1.00 94.81 72 PRO A CA 1
ATOM 578 C C . PRO A 1 72 ? 17.183 -0.992 -16.779 1.00 94.81 72 PRO A C 1
ATOM 580 O O . PRO A 1 72 ? 16.953 -1.044 -15.575 1.00 94.81 72 PRO A O 1
ATOM 583 N N . LYS A 1 73 ? 17.086 0.150 -17.477 1.00 97.06 73 LYS A N 1
ATOM 584 C CA . LYS A 1 73 ? 16.723 1.433 -16.868 1.00 97.06 73 LYS A CA 1
ATOM 585 C C . LYS A 1 73 ? 15.273 1.418 -16.385 1.00 97.06 73 LYS A C 1
ATOM 587 O O . LYS A 1 73 ? 14.392 0.935 -17.095 1.00 97.06 73 LYS A O 1
ATOM 592 N N . PHE A 1 74 ? 15.035 1.994 -15.213 1.00 97.50 74 PHE A N 1
ATOM 593 C CA . PHE A 1 74 ? 13.698 2.156 -14.660 1.00 97.50 74 PHE A CA 1
ATOM 594 C C . PHE A 1 74 ? 13.566 3.450 -13.860 1.00 97.50 74 PHE A C 1
ATOM 596 O O . PHE A 1 74 ? 14.550 3.979 -13.339 1.00 97.50 74 PHE A O 1
ATOM 603 N N . TRP A 1 75 ? 12.322 3.889 -13.721 1.00 98.31 75 TRP A N 1
ATOM 604 C CA . TRP A 1 75 ? 11.856 4.812 -12.694 1.00 98.31 75 TRP A CA 1
ATOM 605 C C . TRP A 1 75 ? 10.634 4.183 -12.023 1.00 98.31 75 TRP A C 1
ATOM 607 O O . TRP A 1 75 ? 9.838 3.504 -12.678 1.00 98.3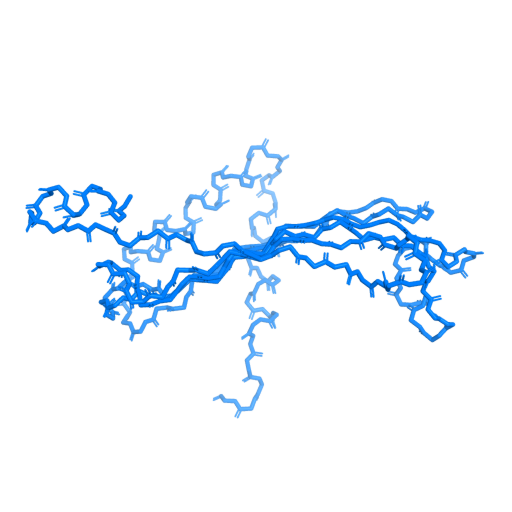1 75 TRP A O 1
ATOM 617 N N . ALA A 1 76 ? 10.485 4.361 -10.718 1.00 98.25 76 ALA A N 1
ATOM 618 C CA . ALA A 1 76 ? 9.358 3.845 -9.964 1.00 98.25 76 ALA A CA 1
ATOM 619 C C . ALA A 1 76 ? 8.993 4.785 -8.819 1.00 98.25 76 ALA A C 1
ATOM 621 O O . ALA A 1 76 ? 9.867 5.265 -8.103 1.00 98.25 76 ALA A O 1
ATOM 622 N N . SER A 1 77 ? 7.698 4.961 -8.581 1.00 98.62 77 SER A N 1
ATOM 623 C CA . SER A 1 77 ? 7.201 5.638 -7.387 1.00 98.62 77 SER A CA 1
ATOM 624 C C . SER A 1 77 ? 6.009 4.899 -6.810 1.00 98.62 77 SER A C 1
ATOM 626 O O . SER A 1 77 ? 5.278 4.214 -7.529 1.00 98.62 77 SER A O 1
ATOM 628 N N . GLY A 1 78 ? 5.807 5.009 -5.504 1.00 98.50 78 GLY A N 1
ATOM 629 C CA . GLY A 1 78 ? 4.657 4.413 -4.857 1.00 98.50 78 GLY A CA 1
ATOM 630 C C . GLY A 1 78 ? 4.468 4.860 -3.422 1.00 98.50 78 GLY A C 1
ATOM 631 O O . GLY A 1 78 ? 5.351 5.448 -2.798 1.00 98.50 78 GLY A O 1
ATOM 632 N N . ILE A 1 79 ? 3.290 4.528 -2.906 1.00 98.50 79 ILE A N 1
ATOM 633 C CA . ILE A 1 79 ? 2.935 4.659 -1.501 1.00 98.50 79 ILE A CA 1
ATOM 634 C C . ILE A 1 79 ? 2.520 3.292 -0.960 1.00 98.50 79 ILE A C 1
ATOM 636 O O . ILE A 1 79 ? 1.818 2.529 -1.627 1.00 98.50 79 ILE A O 1
ATOM 640 N N . SER A 1 80 ? 2.969 2.969 0.245 1.00 98.12 80 SER A N 1
ATOM 641 C CA . SER A 1 80 ? 2.570 1.782 0.994 1.00 98.12 80 SER A CA 1
ATOM 642 C C . SER A 1 80 ? 2.134 2.187 2.394 1.00 98.12 80 SER A C 1
ATOM 644 O O . SER A 1 80 ? 2.742 3.065 3.004 1.00 98.12 80 SER A O 1
ATOM 646 N N . VAL A 1 81 ? 1.080 1.561 2.897 1.00 98.62 81 VAL A N 1
ATOM 647 C CA . VAL A 1 81 ? 0.504 1.820 4.211 1.00 98.62 81 VAL A CA 1
ATOM 648 C C . VAL A 1 81 ? 0.234 0.490 4.897 1.00 98.62 81 VAL A C 1
ATOM 650 O O . VAL A 1 81 ? -0.385 -0.389 4.305 1.00 98.62 81 VAL A O 1
ATOM 653 N N . VAL A 1 82 ? 0.659 0.367 6.154 1.00 98.56 82 VAL A N 1
ATOM 654 C CA . VAL A 1 82 ? 0.247 -0.711 7.064 1.00 98.56 82 VAL A CA 1
ATOM 655 C C . VAL A 1 82 ? -0.241 -0.074 8.356 1.00 98.56 82 VAL A C 1
ATOM 657 O O . VAL A 1 82 ? 0.456 0.752 8.949 1.00 98.56 82 VAL A O 1
ATOM 660 N N . MET A 1 83 ? -1.446 -0.442 8.779 1.00 98.19 83 MET A N 1
ATOM 661 C CA . MET A 1 83 ? -2.110 0.085 9.967 1.00 98.19 83 MET A CA 1
ATOM 662 C C . MET A 1 83 ? -2.494 -1.056 10.903 1.00 98.19 83 MET A C 1
ATOM 664 O O . MET A 1 83 ? -3.217 -1.965 10.503 1.00 98.19 83 MET A O 1
ATOM 668 N N . HIS A 1 84 ? -2.052 -0.959 12.154 1.00 98.38 84 HIS A N 1
ATOM 669 C CA . HIS A 1 84 ? -2.478 -1.797 13.269 1.00 98.38 84 HIS A CA 1
ATOM 670 C C . HIS A 1 84 ? -3.230 -0.941 14.287 1.00 98.38 84 HIS A C 1
ATOM 672 O O . HIS A 1 84 ? -2.741 0.097 14.749 1.00 98.38 84 HIS A O 1
ATOM 678 N N . MET A 1 85 ? -4.440 -1.370 14.622 1.00 97.38 85 MET A N 1
ATOM 679 C CA . MET A 1 85 ? -5.347 -0.668 15.521 1.00 97.38 85 MET A CA 1
ATOM 680 C C . MET A 1 85 ? -5.205 -1.230 16.933 1.00 97.38 85 MET A C 1
ATOM 682 O O . MET A 1 85 ? -5.033 -2.430 17.102 1.00 97.38 85 MET A O 1
ATOM 686 N N . LYS A 1 86 ? -5.339 -0.377 17.957 1.00 96.69 86 LYS A N 1
ATOM 687 C CA . LYS A 1 86 ? -5.286 -0.822 19.362 1.00 96.69 86 LYS A CA 1
ATOM 688 C C . LYS A 1 86 ? -6.451 -1.729 19.744 1.00 96.69 86 LYS A C 1
ATOM 690 O O . LYS A 1 86 ? -6.331 -2.560 20.635 1.00 96.69 86 LYS A O 1
ATOM 695 N N . ASN A 1 87 ? -7.614 -1.513 19.132 1.00 96.31 87 ASN A N 1
ATOM 696 C CA . ASN A 1 87 ? -8.807 -2.290 19.428 1.00 96.31 87 ASN A CA 1
ATOM 697 C C . ASN A 1 87 ? -8.891 -3.487 18.466 1.00 96.31 87 ASN A C 1
ATOM 699 O O . ASN A 1 87 ? -9.047 -3.248 17.269 1.00 96.31 87 ASN A O 1
ATOM 703 N N . PRO A 1 88 ? -8.886 -4.743 18.954 1.00 95.81 88 PRO A N 1
ATOM 704 C CA . PRO A 1 88 ? -8.934 -5.940 18.105 1.00 95.81 88 PRO A CA 1
ATOM 705 C C . PRO A 1 88 ? -10.241 -6.091 17.311 1.00 95.81 88 PRO A C 1
ATOM 707 O O . PRO A 1 88 ? -10.323 -6.918 16.407 1.00 95.81 88 PRO A O 1
ATOM 710 N N . LYS A 1 89 ? -11.272 -5.299 17.636 1.00 96.25 89 LYS A N 1
ATOM 711 C CA . LYS A 1 89 ? -12.510 -5.207 16.851 1.00 96.25 89 LYS A CA 1
ATOM 712 C C . LYS A 1 89 ? -12.351 -4.400 15.562 1.00 96.25 89 LYS A C 1
ATOM 714 O O . LYS A 1 89 ? -13.291 -4.361 14.782 1.00 96.25 89 LYS A O 1
ATOM 719 N N . ILE A 1 90 ? -11.221 -3.720 15.368 1.00 96.50 90 ILE A N 1
ATOM 720 C CA . ILE A 1 90 ? -10.927 -2.962 14.154 1.00 96.50 90 ILE A CA 1
ATOM 721 C C . ILE A 1 90 ? -9.806 -3.708 13.416 1.00 96.50 90 ILE A C 1
ATOM 723 O O . ILE A 1 90 ? -8.756 -3.948 14.018 1.00 96.50 90 ILE A O 1
ATOM 727 N N . PRO A 1 91 ? -10.002 -4.104 12.148 1.00 97.50 91 PRO A N 1
ATOM 728 C CA . PRO A 1 91 ? -9.044 -4.933 11.428 1.00 97.50 91 PRO A CA 1
ATOM 729 C C . PRO A 1 91 ? -7.751 -4.179 11.146 1.00 97.50 91 PRO A C 1
ATOM 731 O O . PRO A 1 91 ? -7.780 -2.983 10.862 1.00 97.50 91 PRO A O 1
ATOM 734 N N . ALA A 1 92 ? -6.624 -4.890 11.115 1.00 98.12 92 ALA A N 1
ATOM 735 C CA . ALA A 1 92 ? -5.424 -4.333 10.503 1.00 98.12 92 ALA A CA 1
ATOM 736 C C . ALA A 1 92 ? -5.672 -4.103 9.003 1.00 98.12 92 ALA A C 1
ATOM 738 O O . ALA A 1 92 ? -6.472 -4.807 8.386 1.00 98.12 92 ALA A O 1
ATOM 739 N N . MET A 1 93 ? -5.000 -3.124 8.406 1.00 98.19 93 MET A N 1
ATOM 740 C CA . MET A 1 93 ? -5.198 -2.775 6.998 1.00 98.19 93 MET A CA 1
ATOM 741 C C . MET A 1 93 ? -3.866 -2.548 6.305 1.00 98.19 93 MET A C 1
ATOM 743 O O . MET A 1 93 ? -2.978 -1.888 6.851 1.00 98.19 93 MET A O 1
ATOM 747 N N . HIS A 1 94 ? -3.770 -3.039 5.077 1.00 98.62 94 HIS A N 1
ATOM 748 C CA . HIS A 1 94 ? -2.664 -2.767 4.179 1.00 98.62 94 HIS A CA 1
ATOM 749 C C . HIS A 1 94 ? -3.180 -2.141 2.881 1.00 98.62 94 HIS A C 1
ATOM 751 O O . HIS A 1 94 ? -4.238 -2.497 2.365 1.00 98.62 94 HIS A O 1
ATOM 757 N N . PHE A 1 95 ? -2.431 -1.170 2.364 1.00 98.38 95 PHE A N 1
ATOM 758 C CA . PHE A 1 95 ? -2.683 -0.530 1.080 1.00 98.38 95 PHE A CA 1
ATOM 759 C C . PHE A 1 95 ? -1.365 -0.247 0.375 1.00 98.38 95 PHE A C 1
ATOM 761 O O . PHE A 1 95 ? -0.430 0.275 0.977 1.00 98.38 95 PHE A O 1
ATOM 768 N N . ASN A 1 96 ? -1.312 -0.505 -0.926 1.00 98.25 96 ASN A N 1
ATOM 769 C CA . ASN A 1 96 ? -0.194 -0.100 -1.761 1.00 98.25 96 ASN A CA 1
ATOM 770 C C . ASN A 1 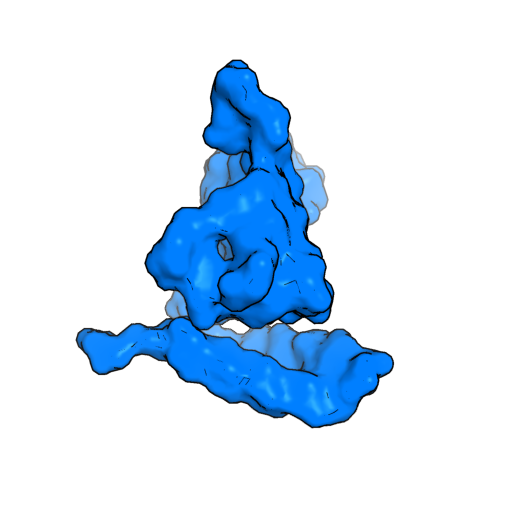96 ? -0.681 0.377 -3.128 1.00 98.25 96 ASN A C 1
ATOM 772 O O . ASN A 1 96 ? -1.561 -0.235 -3.730 1.00 98.25 96 ASN A O 1
ATOM 776 N N . THR A 1 97 ? -0.042 1.413 -3.662 1.00 98.19 97 THR A N 1
ATOM 777 C CA . THR A 1 97 ? -0.054 1.705 -5.097 1.00 98.19 97 THR A CA 1
ATOM 778 C C . THR A 1 97 ? 1.343 2.088 -5.549 1.00 98.19 97 THR A C 1
ATOM 780 O O . THR A 1 97 ? 2.098 2.725 -4.812 1.00 98.19 97 THR A O 1
ATOM 783 N N . ARG A 1 98 ? 1.703 1.672 -6.757 1.00 98.25 98 ARG A N 1
ATOM 784 C CA . ARG A 1 98 ? 2.986 1.965 -7.383 1.00 98.25 98 ARG A CA 1
ATOM 785 C C . ARG A 1 98 ? 2.826 2.123 -8.883 1.00 98.25 98 ARG A C 1
ATOM 787 O O . ARG A 1 98 ? 2.051 1.403 -9.515 1.00 98.25 98 ARG A O 1
ATOM 794 N N . PHE A 1 99 ? 3.612 3.027 -9.438 1.00 98.38 99 PHE A N 1
ATOM 795 C CA . PHE A 1 99 ? 3.804 3.213 -10.863 1.00 98.38 99 PHE A CA 1
ATOM 796 C C . PHE A 1 99 ? 5.245 2.856 -11.210 1.00 98.38 99 PHE A C 1
ATOM 798 O O . PHE A 1 99 ? 6.174 3.297 -10.534 1.00 98.38 99 PHE A O 1
ATOM 805 N N . ILE A 1 100 ? 5.429 2.035 -12.242 1.00 97.88 100 ILE A N 1
ATOM 806 C CA . ILE A 1 100 ? 6.745 1.635 -12.734 1.00 97.88 100 ILE A CA 1
ATOM 807 C C . ILE A 1 100 ? 6.835 1.984 -14.216 1.00 97.88 100 ILE A C 1
ATOM 809 O O . ILE A 1 100 ? 5.997 1.574 -15.022 1.00 97.88 100 ILE A O 1
ATOM 813 N N . SER A 1 101 ? 7.886 2.728 -14.545 1.00 98.06 101 SER A N 1
ATOM 814 C CA . SER A 1 101 ? 8.249 3.161 -15.886 1.00 98.06 101 SER A CA 1
ATOM 815 C C . SER A 1 101 ? 9.537 2.461 -16.312 1.00 98.06 101 SER A C 1
ATOM 817 O O . SER A 1 101 ? 10.591 2.601 -15.688 1.00 98.06 101 SER A O 1
ATOM 819 N N . THR A 1 102 ? 9.432 1.656 -17.364 1.00 96.56 102 THR A N 1
ATOM 820 C CA . THR A 1 102 ? 10.555 1.019 -18.071 1.00 96.56 102 THR A CA 1
ATOM 821 C C . THR A 1 102 ? 10.392 1.332 -19.563 1.00 96.56 102 THR A C 1
ATOM 823 O O . THR A 1 102 ? 9.875 2.388 -19.909 1.00 96.56 102 THR A O 1
ATOM 826 N N . GLN A 1 103 ? 10.720 0.418 -20.483 1.00 96.75 103 GLN A N 1
ATOM 827 C CA . GLN A 1 103 ? 10.212 0.534 -21.860 1.00 96.75 103 GLN A CA 1
ATOM 828 C C . GLN A 1 103 ? 8.693 0.292 -21.948 1.00 96.75 103 GLN A C 1
ATOM 830 O O . GLN A 1 103 ? 8.091 0.501 -22.999 1.00 96.75 103 GLN A O 1
ATOM 835 N N . LYS A 1 104 ? 8.066 -0.176 -20.861 1.00 96.38 104 LYS A N 1
ATOM 836 C CA . LYS A 1 104 ? 6.613 -0.243 -20.683 1.00 96.38 104 LYS A CA 1
ATOM 837 C C . LYS A 1 104 ? 6.224 0.345 -19.330 1.00 96.38 104 LYS A C 1
ATOM 839 O O . LYS A 1 104 ? 6.918 0.133 -18.334 1.00 96.38 104 LYS A O 1
ATOM 844 N N . ASN A 1 105 ? 5.076 1.010 -19.309 1.00 97.19 105 ASN A N 1
ATOM 845 C CA . ASN A 1 105 ? 4.518 1.651 -18.124 1.00 97.19 105 ASN A CA 1
ATOM 846 C C . ASN A 1 105 ? 3.403 0.793 -17.540 1.00 97.19 105 ASN A C 1
ATOM 848 O O . ASN A 1 105 ? 2.553 0.296 -18.282 1.00 97.19 105 ASN A O 1
ATOM 852 N N . TRP A 1 106 ? 3.389 0.623 -16.221 1.00 96.81 106 TRP A N 1
ATOM 853 C CA . TRP A 1 106 ? 2.333 -0.132 -15.556 1.00 96.81 106 TRP A CA 1
ATOM 854 C C . TRP A 1 106 ? 2.128 0.303 -14.106 1.00 96.81 106 TRP A C 1
ATOM 856 O O . TRP A 1 106 ? 3.040 0.781 -13.432 1.00 96.81 106 TRP A O 1
ATOM 866 N N . PHE A 1 107 ? 0.898 0.106 -13.635 1.00 97.44 107 PHE A N 1
ATOM 867 C CA . PHE A 1 107 ? 0.516 0.290 -12.241 1.00 97.44 107 PHE A CA 1
ATOM 868 C C . PHE A 1 107 ? 0.383 -1.059 -11.543 1.00 97.44 107 PHE A C 1
ATOM 870 O O . PHE A 1 107 ? -0.052 -2.047 -12.138 1.00 97.44 107 PHE A O 1
ATOM 877 N N . GLY A 1 108 ? 0.724 -1.087 -10.262 1.00 96.62 108 GLY A N 1
ATOM 878 C CA . GLY A 1 108 ? 0.441 -2.197 -9.364 1.00 96.62 108 GLY A CA 1
ATOM 879 C C . GLY A 1 108 ? -0.076 -1.667 -8.037 1.00 96.62 108 GLY A C 1
ATOM 880 O O . GLY A 1 108 ? 0.249 -0.552 -7.645 1.00 96.62 108 GLY A O 1
ATOM 881 N N . GLY A 1 109 ? -0.878 -2.456 -7.336 1.00 97.44 109 GLY A N 1
ATOM 882 C CA . GLY A 1 109 ? -1.419 -2.033 -6.054 1.00 97.44 109 GLY A CA 1
ATOM 883 C C . GLY A 1 109 ? -2.588 -2.882 -5.596 1.00 97.44 109 GLY A C 1
ATOM 884 O O . GLY A 1 109 ? -2.979 -3.837 -6.266 1.00 97.44 109 GLY A O 1
ATOM 885 N N . GLY A 1 110 ? -3.130 -2.515 -4.445 1.00 98.12 110 GLY A N 1
ATOM 886 C CA . GLY A 1 110 ? -4.236 -3.200 -3.802 1.00 98.12 110 GLY A CA 1
ATOM 887 C C . GLY A 1 110 ? -4.482 -2.656 -2.404 1.00 98.12 110 GLY A C 1
ATOM 888 O O . GLY A 1 110 ? -3.697 -1.867 -1.878 1.00 98.12 110 GLY A O 1
ATOM 889 N N . ILE A 1 111 ? -5.594 -3.085 -1.826 1.00 98.50 111 ILE A N 1
ATOM 890 C CA . ILE A 1 111 ? -5.958 -2.838 -0.437 1.00 98.50 111 ILE A CA 1
ATOM 891 C C . ILE A 1 111 ? -6.573 -4.114 0.123 1.00 98.50 111 ILE A C 1
ATOM 893 O O . ILE A 1 111 ? -7.349 -4.784 -0.565 1.00 98.50 111 ILE A O 1
ATOM 897 N N . ASP A 1 112 ? -6.237 -4.427 1.361 1.00 98.38 112 ASP A N 1
ATOM 898 C CA . ASP A 1 112 ? -6.728 -5.588 2.085 1.00 98.38 112 ASP A CA 1
ATOM 899 C C . ASP A 1 112 ? -6.886 -5.261 3.574 1.00 98.38 112 ASP A C 1
ATOM 901 O O . ASP A 1 112 ? -6.313 -4.297 4.095 1.00 98.38 112 ASP A O 1
ATOM 905 N N . ILE A 1 113 ? -7.728 -6.047 4.241 1.00 98.06 113 ILE A N 1
ATOM 906 C CA . ILE A 1 113 ? -7.949 -5.976 5.683 1.00 98.06 113 ILE A CA 1
ATOM 907 C C . ILE A 1 113 ? -7.713 -7.352 6.300 1.00 98.06 113 ILE A C 1
ATOM 909 O O . ILE A 1 113 ? -8.080 -8.373 5.722 1.00 98.06 113 ILE A O 1
ATOM 913 N N . THR A 1 114 ? -7.126 -7.366 7.492 1.00 98.00 114 THR A N 1
ATOM 914 C CA . THR A 1 114 ? -6.832 -8.565 8.281 1.00 98.00 114 THR A CA 1
ATOM 915 C C . THR A 1 114 ? -7.553 -8.455 9.630 1.00 98.00 114 THR A C 1
ATOM 917 O O . THR A 1 114 ? -7.002 -7.895 10.584 1.00 98.00 114 THR A O 1
ATOM 920 N N . PRO A 1 115 ? -8.817 -8.906 9.717 1.00 97.31 115 PRO A N 1
ATOM 921 C CA . PRO A 1 115 ? -9.591 -8.844 10.951 1.00 97.31 115 PRO A CA 1
ATOM 922 C C . PRO A 1 115 ? -9.165 -9.919 11.959 1.00 97.31 115 PRO A C 1
ATOM 924 O O . PRO A 1 115 ? -8.951 -11.072 11.592 1.00 97.31 115 PRO A O 1
ATOM 927 N N . CYS A 1 116 ? -9.134 -9.567 13.247 1.00 96.81 116 CYS A N 1
ATOM 928 C CA . CYS A 1 116 ? -8.987 -10.543 14.337 1.00 96.81 116 CYS A CA 1
ATOM 929 C C . CYS A 1 116 ? -10.320 -11.220 14.702 1.00 96.81 116 CYS A C 1
ATOM 931 O O . CYS A 1 116 ? -10.332 -12.298 15.291 1.00 96.81 116 CYS A O 1
ATOM 933 N N . ILE A 1 117 ? -11.449 -10.581 14.377 1.00 96.38 117 ILE A N 1
ATOM 934 C CA . ILE A 1 117 ? -12.805 -11.051 14.681 1.00 96.38 117 ILE A CA 1
ATOM 935 C C . ILE A 1 117 ? -13.613 -11.082 13.387 1.00 96.38 117 ILE A C 1
ATOM 937 O O . ILE A 1 117 ? -13.551 -10.161 12.577 1.00 96.38 117 ILE A O 1
ATOM 941 N N . LYS A 1 118 ? -14.415 -12.129 13.194 1.00 95.94 118 LYS A N 1
ATOM 942 C CA . LYS A 1 118 ? -15.282 -12.249 12.021 1.00 95.94 118 LYS A CA 1
ATOM 943 C C . LYS A 1 118 ? -16.480 -11.296 12.123 1.00 95.94 118 LYS A C 1
ATOM 945 O O . LYS A 1 118 ? -17.468 -11.619 12.776 1.00 95.94 118 LYS A O 1
ATOM 950 N N . ASP A 1 119 ? -16.424 -10.175 11.408 1.00 96.94 119 ASP A N 1
ATOM 951 C CA . ASP A 1 119 ? -17.562 -9.272 11.197 1.00 96.94 119 ASP A CA 1
ATOM 952 C C . ASP A 1 119 ? -18.023 -9.310 9.727 1.00 96.94 119 ASP A C 1
ATOM 954 O O . ASP A 1 119 ? -17.385 -8.789 8.811 1.00 96.94 119 ASP A O 1
ATOM 958 N N . LEU A 1 120 ? -19.174 -9.947 9.485 1.00 97.12 120 LEU A N 1
ATOM 959 C CA . LEU A 1 120 ? -19.740 -10.070 8.139 1.00 97.12 120 LEU A CA 1
ATOM 960 C C . LEU A 1 120 ? -20.288 -8.746 7.590 1.00 97.12 120 LEU A C 1
ATOM 962 O O . LEU A 1 120 ? -20.383 -8.599 6.370 1.00 97.12 120 LEU A O 1
ATOM 966 N N . LYS A 1 121 ? -20.689 -7.803 8.451 1.00 97.69 121 LYS A N 1
ATOM 967 C CA . LYS A 1 121 ? -21.166 -6.485 8.015 1.00 97.69 121 LYS A CA 1
ATOM 968 C C . LYS A 1 121 ? -19.985 -5.649 7.535 1.00 97.69 121 LYS A C 1
ATOM 970 O O . LYS A 1 121 ? -20.078 -5.077 6.450 1.00 97.69 121 LYS A O 1
ATOM 975 N N . GLU A 1 122 ? -18.876 -5.657 8.274 1.00 97.31 122 GLU A N 1
ATOM 976 C CA . GLU A 1 122 ? -17.628 -4.997 7.874 1.00 97.31 122 GLU A CA 1
ATOM 977 C C . GLU A 1 122 ? -17.086 -5.575 6.561 1.00 97.31 122 GLU A C 1
ATOM 979 O O . GLU A 1 122 ? -16.840 -4.825 5.616 1.00 97.31 122 GLU A O 1
ATOM 984 N N . ALA A 1 123 ? -17.003 -6.905 6.447 1.00 97.44 123 ALA A N 1
ATOM 985 C CA . ALA A 1 123 ? -16.528 -7.559 5.228 1.00 97.44 123 ALA A CA 1
ATOM 986 C C . ALA A 1 123 ? -17.386 -7.199 4.000 1.00 97.44 123 ALA A C 1
ATOM 988 O O . ALA A 1 123 ? -16.859 -6.865 2.935 1.00 97.44 123 ALA A O 1
ATOM 989 N N . LYS A 1 124 ? -18.722 -7.226 4.141 1.00 98.31 124 LYS A N 1
ATOM 990 C CA . LYS A 1 124 ? -19.651 -6.834 3.067 1.00 98.31 124 LYS A CA 1
ATOM 991 C C . LYS A 1 124 ? -19.489 -5.365 2.691 1.00 98.31 124 LYS A C 1
ATOM 993 O O . LYS A 1 124 ? -19.477 -5.053 1.501 1.00 98.31 124 LYS A O 1
ATOM 998 N N . TRP A 1 125 ? -19.376 -4.481 3.680 1.00 98.38 125 TRP A N 1
ATOM 999 C CA . TRP A 1 125 ? -19.162 -3.055 3.456 1.00 98.38 125 TRP A CA 1
ATOM 1000 C C . TRP A 1 125 ? -17.855 -2.813 2.697 1.00 98.38 125 TRP A C 1
ATOM 1002 O O . TRP A 1 125 ? -17.886 -2.240 1.611 1.00 98.38 125 TRP A O 1
ATOM 1012 N N . PHE A 1 126 ? -16.736 -3.342 3.193 1.00 98.38 126 PHE A N 1
ATOM 1013 C CA . PHE A 1 126 ? -15.417 -3.156 2.595 1.00 98.38 126 PHE A CA 1
ATOM 1014 C C . PHE A 1 126 ? -15.392 -3.607 1.131 1.00 98.38 126 PHE A C 1
ATOM 1016 O O . PHE A 1 126 ? -15.048 -2.839 0.231 1.00 98.38 126 PHE A O 1
ATOM 1023 N N . HIS A 1 127 ? -15.858 -4.826 0.853 1.00 98.56 127 HIS A N 1
ATOM 1024 C CA . HIS A 1 127 ? -15.915 -5.341 -0.512 1.00 98.56 127 HIS A CA 1
ATOM 1025 C C . HIS A 1 127 ? -16.869 -4.563 -1.425 1.00 98.56 127 HIS A C 1
ATOM 1027 O O . HIS A 1 127 ? -16.589 -4.432 -2.620 1.00 98.56 127 HIS A O 1
ATOM 1033 N N . ARG A 1 128 ? -17.977 -4.033 -0.894 1.00 98.62 128 ARG A N 1
ATOM 1034 C CA . ARG A 1 128 ? -18.886 -3.171 -1.655 1.00 98.62 128 ARG A CA 1
ATOM 1035 C C . ARG A 1 128 ? -18.190 -1.879 -2.076 1.00 98.62 128 ARG A C 1
ATOM 1037 O O . ARG A 1 128 ? -18.276 -1.530 -3.252 1.00 98.62 128 ARG A O 1
ATOM 1044 N N . GLU A 1 129 ? -17.470 -1.217 -1.172 1.00 98.56 129 GLU A N 1
ATOM 1045 C CA . GLU A 1 129 ? -16.738 0.017 -1.489 1.00 98.56 129 GLU A CA 1
ATOM 1046 C C . GLU A 1 129 ? -15.645 -0.229 -2.546 1.00 98.56 129 GLU A C 1
ATOM 1048 O O . GLU A 1 129 ? -15.538 0.521 -3.520 1.00 98.56 129 GLU A O 1
ATOM 1053 N N . LEU A 1 130 ? -14.909 -1.346 -2.455 1.00 98.38 130 LEU A N 1
ATOM 1054 C CA . LEU A 1 130 ? -13.938 -1.734 -3.490 1.00 98.38 130 LEU A CA 1
ATOM 1055 C C . LEU A 1 130 ? -14.592 -2.005 -4.846 1.00 98.38 130 LEU A C 1
ATOM 1057 O O . LEU A 1 130 ? -14.049 -1.630 -5.890 1.00 98.38 130 LEU A O 1
ATOM 1061 N N . LYS A 1 131 ? -15.764 -2.648 -4.850 1.00 98.62 131 LYS A N 1
ATOM 1062 C CA . LYS A 1 131 ? -16.525 -2.901 -6.076 1.00 98.62 131 LYS A CA 1
ATOM 1063 C C . LYS A 1 131 ? -16.990 -1.597 -6.716 1.00 98.62 131 LYS A C 1
ATOM 1065 O O . LYS A 1 131 ? -16.863 -1.457 -7.930 1.00 98.62 131 LYS A O 1
ATOM 1070 N N . ILE A 1 132 ? -17.470 -0.638 -5.922 1.00 98.56 132 ILE A N 1
ATOM 1071 C CA . ILE A 1 132 ? -17.845 0.700 -6.400 1.00 98.56 132 ILE A CA 1
ATOM 1072 C C . ILE A 1 132 ? -16.636 1.391 -7.039 1.00 98.56 132 ILE A C 1
ATOM 1074 O O . ILE A 1 132 ? -16.745 1.859 -8.173 1.00 98.56 132 ILE A O 1
ATOM 1078 N N . ALA A 1 133 ? -15.480 1.398 -6.367 1.00 97.81 133 ALA A N 1
ATOM 1079 C CA . ALA A 1 133 ? -14.257 2.003 -6.894 1.00 97.81 133 ALA A CA 1
ATOM 1080 C C . ALA A 1 133 ? -13.816 1.364 -8.224 1.00 97.81 133 ALA A C 1
ATOM 1082 O O . ALA A 1 133 ? -13.574 2.066 -9.202 1.00 97.81 133 ALA A O 1
ATOM 1083 N N . CYS A 1 134 ? -13.790 0.030 -8.300 1.00 98.19 134 CYS A N 1
ATOM 1084 C CA . CYS A 1 134 ? -13.430 -0.690 -9.524 1.00 98.19 134 CYS A CA 1
ATOM 1085 C C . CYS A 1 134 ? -14.419 -0.441 -10.674 1.00 98.19 134 CYS A C 1
ATOM 1087 O O . CYS A 1 134 ? -14.004 -0.253 -11.819 1.00 98.19 134 CYS A O 1
ATOM 1089 N N . ASN A 1 135 ? -15.723 -0.427 -10.378 1.00 98.06 135 ASN A N 1
ATOM 1090 C CA . ASN A 1 135 ? -16.784 -0.290 -11.377 1.00 98.06 135 ASN A CA 1
ATOM 1091 C C . ASN A 1 135 ? -16.762 1.057 -12.106 1.00 98.06 135 ASN A C 1
ATOM 1093 O O . ASN A 1 135 ? -17.259 1.119 -13.229 1.00 98.06 135 ASN A O 1
ATOM 1097 N N . ARG A 1 136 ? -16.166 2.101 -11.510 1.00 98.19 136 ARG A N 1
ATOM 1098 C CA . ARG A 1 136 ? -15.941 3.399 -12.174 1.00 98.19 136 ARG A CA 1
ATOM 1099 C C . ARG A 1 136 ? -15.021 3.294 -13.391 1.00 98.19 136 ARG A C 1
ATOM 1101 O O . ARG A 1 136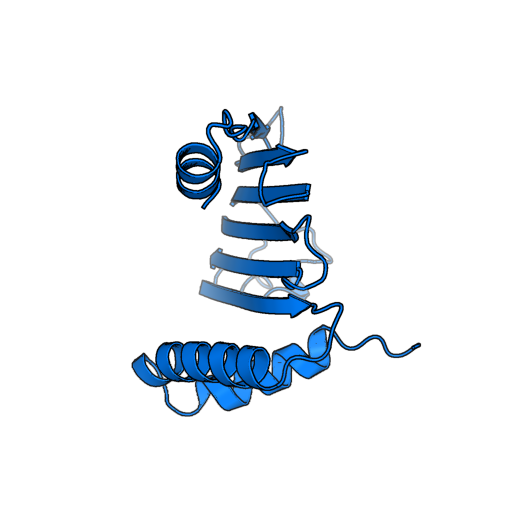 ? -15.101 4.134 -14.276 1.00 98.19 136 ARG A O 1
ATOM 1108 N N . HIS A 1 137 ? -14.168 2.272 -13.441 1.00 97.50 137 HIS A N 1
ATOM 1109 C CA . HIS A 1 137 ? -13.214 2.069 -14.531 1.00 97.50 137 HIS A CA 1
ATOM 1110 C C . HIS A 1 137 ? -13.578 0.862 -15.395 1.00 97.50 137 HIS A C 1
ATOM 1112 O O . HIS A 1 137 ? -13.538 0.940 -16.619 1.00 97.50 137 HIS A O 1
ATOM 1118 N N . ASN A 1 138 ? -13.923 -0.271 -14.774 1.00 98.06 138 ASN A N 1
ATOM 1119 C CA . ASN A 1 138 ? -14.362 -1.467 -15.487 1.00 98.06 138 ASN A CA 1
ATOM 1120 C C . ASN A 1 138 ? -15.090 -2.434 -14.542 1.00 98.06 138 ASN A C 1
ATOM 1122 O O . ASN A 1 138 ? -14.535 -2.881 -13.536 1.00 98.06 138 ASN A O 1
ATOM 1126 N N . LYS A 1 139 ? -16.307 -2.848 -14.914 1.00 97.81 139 LYS A N 1
ATOM 1127 C CA . LYS A 1 139 ? -17.142 -3.770 -14.119 1.00 97.81 139 LYS A CA 1
ATOM 1128 C C . LYS A 1 139 ? -16.498 -5.145 -13.863 1.00 97.81 139 LYS A C 1
ATOM 1130 O O . LYS A 1 139 ? -16.892 -5.836 -12.928 1.00 97.81 139 LYS A O 1
ATOM 1135 N N . LYS A 1 140 ? -15.501 -5.552 -14.659 1.00 98.25 140 LYS A N 1
ATOM 1136 C CA . LYS A 1 140 ? -14.763 -6.820 -14.494 1.00 98.25 140 LYS A CA 1
ATOM 1137 C C . LYS A 1 140 ? -13.592 -6.720 -13.504 1.00 98.25 140 LYS A C 1
ATOM 1139 O O . LYS A 1 140 ? -13.076 -7.753 -13.077 1.00 98.25 140 LYS A O 1
ATOM 1144 N N . TYR A 1 141 ? -13.156 -5.512 -13.132 1.00 98.19 141 TYR A N 1
ATOM 1145 C CA . TYR A 1 141 ? -11.952 -5.316 -12.314 1.00 98.19 141 TYR A CA 1
ATOM 1146 C C . TYR A 1 141 ? -12.093 -5.838 -10.894 1.00 98.19 141 TYR A C 1
ATOM 1148 O O . TYR A 1 141 ? -11.194 -6.536 -10.438 1.00 98.19 141 TYR A O 1
ATOM 1156 N N . TYR A 1 142 ? -13.216 -5.576 -10.222 1.00 98.56 142 TYR A N 1
ATOM 1157 C CA . TYR A 1 142 ? -13.406 -6.054 -8.853 1.00 98.56 142 TYR A CA 1
ATOM 1158 C C . TYR A 1 142 ? -13.253 -7.575 -8.773 1.00 98.56 142 TYR A C 1
ATOM 1160 O O . TYR A 1 142 ? -12.430 -8.070 -8.014 1.00 98.56 142 TYR A O 1
ATOM 1168 N N . THR A 1 143 ? -13.978 -8.313 -9.617 1.00 98.38 143 THR A N 1
ATOM 1169 C CA . THR A 1 143 ? -13.917 -9.779 -9.660 1.00 98.38 143 THR A CA 1
ATOM 1170 C C . THR A 1 143 ? -12.498 -10.281 -9.931 1.00 98.38 143 THR A C 1
ATOM 1172 O O . THR A 1 143 ? -12.008 -11.163 -9.230 1.00 98.38 143 THR A O 1
ATOM 1175 N N . LYS A 1 144 ? -11.808 -9.693 -10.920 1.00 98.38 144 LYS A N 1
ATOM 1176 C CA . LYS A 1 144 ? -10.428 -10.057 -11.267 1.00 98.38 144 LYS A CA 1
ATOM 1177 C C . LYS A 1 144 ? -9.467 -9.824 -10.097 1.00 98.38 144 LYS A C 1
ATOM 1179 O O . LYS A 1 144 ? -8.707 -10.722 -9.745 1.00 98.38 144 LYS A O 1
ATOM 1184 N N . TYR A 1 145 ? -9.481 -8.627 -9.518 1.00 98.44 145 TYR A N 1
ATOM 1185 C CA . TYR A 1 145 ? -8.507 -8.221 -8.505 1.00 98.44 145 TYR A CA 1
ATOM 1186 C C . TYR A 1 145 ? -8.815 -8.788 -7.121 1.00 98.44 145 TYR A C 1
ATOM 1188 O O . TYR A 1 145 ? -7.879 -9.098 -6.395 1.00 98.44 145 TYR A O 1
ATOM 1196 N N . LYS A 1 146 ? -10.088 -9.033 -6.788 1.00 98.31 146 LYS A N 1
ATOM 1197 C CA . LYS A 1 146 ? -10.472 -9.773 -5.579 1.00 98.31 146 LYS A CA 1
ATOM 1198 C C . LYS A 1 146 ? -9.892 -11.185 -5.611 1.00 98.31 146 LYS A C 1
ATOM 1200 O O . LYS A 1 146 ? -9.190 -11.568 -4.688 1.00 98.31 146 LYS A O 1
ATOM 1205 N N . ASN A 1 147 ? -10.104 -11.920 -6.706 1.00 98.25 147 ASN A N 1
ATOM 1206 C CA . ASN A 1 147 ? -9.569 -13.279 -6.850 1.00 98.25 147 ASN A CA 1
ATOM 1207 C C . ASN A 1 147 ? -8.034 -13.310 -6.853 1.00 98.25 147 ASN A C 1
ATOM 1209 O O . ASN A 1 147 ? -7.431 -14.290 -6.424 1.00 98.25 147 ASN A O 1
ATOM 1213 N N . TRP A 1 148 ? -7.389 -12.259 -7.366 1.00 98.19 148 TRP A N 1
ATOM 1214 C CA . TRP A 1 148 ? -5.936 -12.135 -7.279 1.00 98.19 148 TRP A CA 1
ATOM 1215 C C . TRP A 1 148 ? -5.493 -11.901 -5.830 1.00 98.19 148 TRP A C 1
ATOM 1217 O O . TRP A 1 148 ? -4.594 -12.594 -5.365 1.00 98.19 148 TRP A O 1
ATOM 1227 N N . CYS A 1 149 ? -6.157 -11.000 -5.102 1.00 98.12 149 CYS A N 1
ATOM 1228 C CA . CYS A 1 149 ? -5.881 -10.735 -3.690 1.00 98.12 149 CYS A CA 1
ATOM 1229 C C . CYS A 1 149 ? -5.983 -12.015 -2.843 1.00 98.12 149 CYS A C 1
ATOM 1231 O O . CYS A 1 149 ? -5.032 -12.345 -2.137 1.00 98.12 149 CYS A O 1
ATOM 1233 N N . ASP A 1 150 ? -7.063 -12.792 -3.016 1.00 97.50 150 ASP A N 1
ATOM 1234 C CA . ASP A 1 150 ? -7.266 -14.064 -2.305 1.00 97.50 150 ASP A CA 1
ATOM 1235 C C . ASP A 1 150 ? -6.095 -15.036 -2.504 1.00 97.50 150 ASP A C 1
ATOM 1237 O O . ASP A 1 150 ? -5.643 -15.669 -1.558 1.00 97.50 150 ASP A O 1
ATOM 1241 N N . LYS A 1 151 ? -5.589 -15.155 -3.739 1.00 97.50 151 LYS A N 1
ATOM 1242 C CA . LYS A 1 151 ? -4.469 -16.051 -4.067 1.00 97.50 151 LYS A CA 1
ATOM 1243 C C . LYS A 1 151 ? -3.132 -15.523 -3.562 1.00 97.50 151 LYS A C 1
ATOM 1245 O O . LYS A 1 151 ? -2.263 -16.308 -3.211 1.00 97.50 151 LYS A O 1
ATOM 1250 N N . TYR A 1 152 ? -2.943 -14.206 -3.594 1.00 96.62 152 TYR A N 1
ATOM 1251 C CA . TYR A 1 152 ? -1.665 -13.574 -3.283 1.00 96.62 152 TYR A CA 1
ATOM 1252 C C . TYR A 1 152 ? -1.335 -13.638 -1.790 1.00 96.62 152 TYR A C 1
ATOM 1254 O O . TYR A 1 152 ? -0.189 -13.891 -1.433 1.00 96.62 152 TYR A O 1
ATOM 1262 N N . PHE A 1 153 ? -2.333 -13.429 -0.927 1.00 96.12 153 PHE A N 1
ATOM 1263 C CA . PHE A 1 153 ? -2.158 -13.441 0.529 1.00 96.12 153 PHE A CA 1
ATOM 1264 C C . PHE A 1 153 ? -2.445 -14.805 1.175 1.00 96.12 153 PHE A C 1
ATOM 1266 O O . PHE A 1 153 ? -2.451 -14.917 2.400 1.00 96.12 153 PHE A O 1
ATOM 1273 N N . TYR A 1 154 ? -2.675 -15.847 0.374 1.00 96.00 154 TYR A N 1
ATOM 1274 C CA . TYR A 1 154 ? -2.883 -17.195 0.887 1.00 96.00 154 TYR A CA 1
ATOM 1275 C C . TYR A 1 154 ? -1.570 -17.799 1.403 1.00 96.00 154 TYR A C 1
ATOM 1277 O O . TYR A 1 154 ? -0.540 -17.780 0.727 1.00 96.00 154 TYR A O 1
ATOM 1285 N N . LEU A 1 155 ? -1.610 -18.349 2.616 1.00 94.12 155 LEU A N 1
ATOM 1286 C CA . LEU A 1 155 ? -0.470 -18.997 3.258 1.00 94.12 155 LEU A CA 1
ATOM 1287 C C . LEU A 1 155 ? -0.577 -20.513 3.057 1.00 94.12 155 LEU A C 1
ATOM 1289 O O . LEU A 1 155 ? -1.199 -21.183 3.865 1.00 94.12 155 LEU A O 1
ATOM 1293 N N . ASN A 1 156 ? 0.065 -21.063 2.020 1.00 92.00 156 ASN A N 1
ATOM 1294 C CA . ASN A 1 156 ? -0.046 -22.488 1.637 1.00 92.00 156 ASN A CA 1
ATOM 1295 C C . ASN A 1 156 ? 0.247 -23.513 2.753 1.00 92.00 156 ASN A C 1
ATOM 1297 O O . ASN A 1 156 ? -0.129 -24.673 2.626 1.00 92.00 156 ASN A O 1
ATOM 1301 N N . HIS A 1 157 ? 0.978 -23.117 3.796 1.00 92.44 157 HIS A N 1
ATOM 1302 C CA . HIS A 1 157 ? 1.404 -23.997 4.888 1.00 92.44 157 HIS A CA 1
ATOM 1303 C C . HIS A 1 157 ? 0.562 -23.849 6.167 1.00 92.44 157 HIS A C 1
ATOM 1305 O O . HIS A 1 157 ? 0.947 -24.394 7.200 1.00 92.44 157 HIS A O 1
ATOM 1311 N N . ARG A 1 158 ? -0.528 -23.073 6.135 1.00 87.06 158 ARG A N 1
ATOM 1312 C CA . ARG A 1 158 ? -1.468 -22.893 7.250 1.00 87.06 158 ARG A CA 1
ATOM 1313 C C . ARG A 1 158 ? -2.876 -23.264 6.813 1.00 87.06 158 ARG A C 1
ATOM 1315 O O . ARG A 1 158 ? -3.592 -23.820 7.668 1.00 87.06 158 ARG A O 1
#

pLDDT: mean 96.41, std 2.65, range [85.25, 98.62]

InterPro domains:
  IPR001260 Coproporphyrinogen III oxidase, aerobic [PF01218] (14-158)
  IPR001260 Coproporphyrinogen III oxidase, aerobic [PR00073] (34-55)
  IPR001260 Coproporphyrinogen III oxidase, aerobic [PR00073] (76-100)
  IPR001260 Coproporphyrinogen III oxidase, aerobic [PR00073] (142-158)
  IPR001260 Coproporphyrinogen III oxidase, aerobic [PTHR10755] (14-158)
  IPR036406 Oxygen-dependent coproporphyrinogen III oxidase superfamily [G3DSA:3.40.1500.10] (3-158)
  IPR036406 Oxygen-dependent coproporphyrinogen III oxidase superfamily [SSF102886] (14-158)